Protein AF-A0A6B3GVC8-F1 (afdb_monomer)

Sequence (47 aa):
MRLHVDQRHERVLELVRERGSLRVAELAEELGMSAVTLRRDVEALAA

pLDDT: mean 87.41, std 9.6, range [47.28, 94.0]

Secondary structure (DSSP, 8-state):
--HHHHHHHHHHHHHHHHHS---HHHHHHHTT--HHHHHHHHHHH--

Foldseek 3Di:
DCVVLVVLLVVVVVVCVVVVDDDLVVVCVVVVHDSVVSVVSVVVVVD

Solvent-accessible surface area (backbone atoms only — not comparable to full-atom values): 2847 Å² total; per-residue (Å²): 135,63,66,68,57,57,56,45,51,52,51,51,52,50,54,37,65,76,61,67,73,77,56,62,60,60,54,10,60,76,69,76,46,56,46,72,59,47,47,53,52,53,53,64,73,73,108

Mean predicted aligned error: 3.9 Å

Nearest PDB structures (foldseek):
  2ev0-assembly1_B  TM=7.131E-01  e=2.632E-01  Bacillus subtilis
  4hx7-assembly1_B  TM=7.150E-01  e=4.251E-01  Bacillus subtilis subsp. subtilis str. 168
  2f5f-assembly1_A  TM=7.021E-01  e=4.251E-01  Bacillus subtilis
  2cfx-assembly1_C  TM=9.272E-01  e=3.097E+00  Bacillus subtilis
  5duk-assembly1_B  TM=7.946E-01  e=1.791E+00  Thermoplasmatales archaeon SCGC AB-539-N05

Radius of gyration: 9.9 Å; Cα contacts (8 Å, |Δi|>4): 22; chains: 1; bounding box: 26×22×21 Å

Structure (mmCIF, N/CA/C/O backbone):
data_AF-A0A6B3GVC8-F1
#
_entry.id   AF-A0A6B3GVC8-F1
#
loop_
_atom_site.group_PDB
_atom_site.id
_atom_site.type_symbol
_atom_site.label_atom_id
_atom_site.label_alt_id
_atom_site.label_comp_id
_atom_site.label_asym_id
_atom_site.label_entity_id
_atom_site.label_seq_id
_atom_site.pdbx_PDB_ins_code
_atom_site.Cartn_x
_atom_site.Cartn_y
_atom_site.Cartn_z
_atom_site.occupancy
_atom_site.B_iso_or_equiv
_atom_site.auth_seq_id
_atom_site.auth_comp_id
_atom_site.auth_asym_id
_atom_site.auth_atom_id
_atom_site.pdbx_PDB_model_num
ATOM 1 N N . MET A 1 1 ? 16.023 4.766 7.674 1.00 47.28 1 MET A N 1
ATOM 2 C CA . MET A 1 1 ? 14.728 4.157 8.063 1.00 47.28 1 MET A CA 1
ATOM 3 C C . MET A 1 1 ? 13.757 4.072 6.865 1.00 47.28 1 MET A C 1
ATOM 5 O O . MET A 1 1 ? 12.653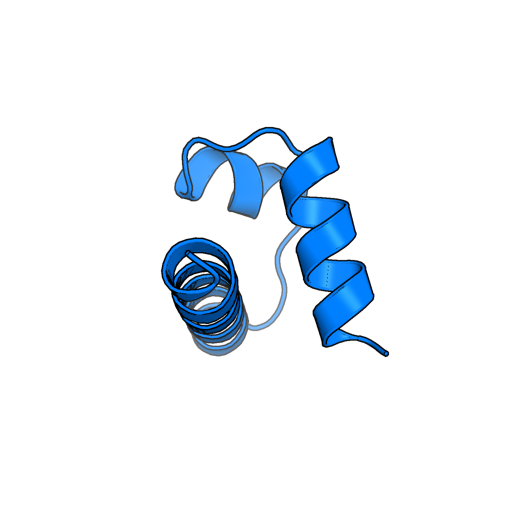 4.584 6.944 1.00 47.28 1 MET A O 1
ATOM 9 N N . ARG A 1 2 ? 14.132 3.424 5.742 1.00 55.75 2 ARG A N 1
ATOM 10 C CA . ARG A 1 2 ? 13.207 3.190 4.597 1.00 55.75 2 ARG A CA 1
ATOM 11 C C . ARG A 1 2 ? 12.283 1.980 4.780 1.00 55.75 2 ARG A C 1
ATOM 13 O O . ARG A 1 2 ? 11.250 1.913 4.132 1.00 55.75 2 ARG A O 1
ATOM 20 N N . LEU A 1 3 ? 12.616 1.109 5.735 1.00 59.38 3 LEU A N 1
ATOM 21 C CA . LEU A 1 3 ? 11.907 -0.138 6.044 1.00 59.38 3 LEU A CA 1
ATOM 22 C C . LEU A 1 3 ? 10.381 0.020 6.175 1.00 59.38 3 LEU A C 1
ATOM 24 O O . LEU A 1 3 ? 9.648 -0.862 5.754 1.00 59.38 3 LEU A O 1
ATOM 28 N N . HIS A 1 4 ? 9.892 1.148 6.702 1.00 74.25 4 HIS A N 1
ATOM 29 C CA . HIS A 1 4 ? 8.450 1.373 6.862 1.00 74.25 4 HIS A CA 1
ATOM 30 C C . HIS A 1 4 ? 7.692 1.602 5.549 1.00 74.25 4 HIS A C 1
ATOM 32 O O . HIS A 1 4 ? 6.493 1.348 5.502 1.00 74.25 4 HIS A O 1
ATOM 38 N N . VAL A 1 5 ? 8.352 2.124 4.512 1.00 80.25 5 VAL A N 1
ATOM 39 C CA . VAL A 1 5 ? 7.706 2.400 3.221 1.00 80.25 5 VAL A CA 1
ATOM 40 C C . VAL A 1 5 ? 7.643 1.121 2.394 1.00 80.25 5 VAL A C 1
ATOM 42 O O . VAL A 1 5 ? 6.579 0.784 1.889 1.00 80.25 5 VAL A O 1
ATOM 45 N N . ASP A 1 6 ? 8.739 0.363 2.347 1.00 83.69 6 ASP A N 1
ATOM 46 C CA . ASP A 1 6 ? 8.803 -0.891 1.590 1.00 83.69 6 ASP A CA 1
ATOM 47 C C . ASP A 1 6 ? 7.829 -1.941 2.157 1.00 83.69 6 ASP A C 1
ATOM 49 O O . ASP A 1 6 ? 7.026 -2.497 1.413 1.00 83.69 6 ASP A O 1
ATOM 53 N N . GLN A 1 7 ? 7.787 -2.116 3.487 1.00 86.75 7 GLN A N 1
ATOM 54 C CA . GLN A 1 7 ? 6.824 -3.022 4.143 1.00 86.75 7 GLN A CA 1
ATOM 55 C C . GLN A 1 7 ? 5.369 -2.619 3.885 1.00 86.75 7 GLN A C 1
ATOM 57 O O . GLN A 1 7 ? 4.481 -3.458 3.735 1.00 86.75 7 GLN A O 1
ATOM 62 N N . ARG A 1 8 ? 5.104 -1.312 3.826 1.00 87.06 8 ARG A N 1
ATOM 63 C CA . ARG A 1 8 ? 3.770 -0.803 3.530 1.00 87.06 8 ARG A CA 1
ATOM 64 C C . ARG A 1 8 ? 3.382 -1.078 2.083 1.00 87.06 8 ARG A C 1
ATOM 66 O O . ARG A 1 8 ? 2.258 -1.501 1.838 1.00 87.06 8 ARG A O 1
ATOM 73 N N . HIS A 1 9 ? 4.294 -0.863 1.142 1.00 89.69 9 HIS A N 1
ATOM 74 C CA . HIS A 1 9 ? 4.065 -1.168 -0.265 1.00 89.69 9 HIS A CA 1
ATOM 75 C C . HIS A 1 9 ? 3.788 -2.652 -0.494 1.00 89.69 9 HIS A C 1
ATOM 77 O O . HIS A 1 9 ? 2.850 -2.991 -1.215 1.00 89.69 9 HIS A O 1
ATOM 83 N N . GLU A 1 10 ? 4.540 -3.536 0.161 1.00 91.44 10 GLU A N 1
ATOM 84 C CA . GLU A 1 10 ? 4.279 -4.977 0.122 1.00 91.44 10 GLU A CA 1
ATOM 85 C C . GLU A 1 10 ? 2.863 -5.294 0.603 1.00 91.44 10 GLU A C 1
ATOM 87 O O . GLU A 1 10 ? 2.113 -5.968 -0.106 1.00 91.44 10 GLU A O 1
ATOM 92 N N . ARG A 1 11 ? 2.453 -4.724 1.742 1.00 89.62 11 ARG A N 1
ATOM 93 C CA . ARG A 1 11 ? 1.113 -4.945 2.293 1.00 89.62 11 ARG A CA 1
ATOM 94 C C . ARG A 1 11 ? -0.003 -4.416 1.389 1.00 89.62 11 ARG A C 1
ATOM 96 O O . ARG A 1 11 ? -1.032 -5.068 1.234 1.00 89.62 11 ARG A O 1
ATOM 103 N N . VAL A 1 12 ? 0.204 -3.255 0.769 1.00 90.19 12 VAL A N 1
ATOM 104 C CA . VAL A 1 12 ? -0.710 -2.685 -0.236 1.00 90.19 12 VAL A CA 1
ATOM 105 C C . VAL A 1 12 ? -0.877 -3.639 -1.413 1.00 90.19 12 VAL A C 1
ATOM 107 O O . VAL A 1 12 ? -2.001 -3.940 -1.811 1.00 90.19 12 VAL A O 1
ATOM 110 N N . LEU A 1 13 ? 0.228 -4.157 -1.947 1.00 92.06 13 LEU A N 1
ATOM 111 C CA . LEU A 1 13 ? 0.205 -5.073 -3.081 1.00 92.06 13 LEU A CA 1
ATOM 112 C C . LEU A 1 13 ? -0.438 -6.422 -2.735 1.00 92.06 13 LEU A C 1
ATOM 114 O O . LEU A 1 13 ? -1.129 -6.990 -3.576 1.00 92.06 13 LEU A O 1
ATOM 118 N N . GLU A 1 14 ? -0.229 -6.945 -1.526 1.00 92.81 14 GLU A N 1
ATOM 119 C CA . GLU A 1 14 ? -0.920 -8.147 -1.043 1.00 92.81 14 GLU A CA 1
ATOM 120 C C . GLU A 1 14 ? -2.434 -7.960 -1.045 1.00 92.81 14 GLU A C 1
ATOM 122 O O . GLU A 1 14 ? -3.139 -8.741 -1.680 1.00 92.81 14 GLU A O 1
ATOM 127 N N . LEU A 1 15 ? -2.926 -6.889 -0.421 1.00 91.25 15 LEU A N 1
ATOM 128 C CA . LEU A 1 15 ? -4.360 -6.614 -0.320 1.00 91.25 15 LEU A CA 1
ATOM 129 C C . LEU A 1 15 ? -5.003 -6.407 -1.697 1.00 91.25 15 LEU A C 1
ATOM 131 O O . LEU A 1 15 ? -6.086 -6.930 -1.966 1.00 91.25 15 LEU A O 1
ATOM 135 N N . VAL A 1 16 ? -4.318 -5.701 -2.602 1.00 90.94 16 VAL A N 1
ATOM 136 C CA . VAL A 1 16 ? -4.780 -5.522 -3.986 1.00 90.94 16 VAL A CA 1
ATOM 137 C C . VAL A 1 16 ? -4.807 -6.852 -4.740 1.00 90.94 16 VAL A C 1
ATOM 139 O O . VAL A 1 16 ? -5.764 -7.107 -5.462 1.00 90.94 16 VAL A O 1
ATOM 142 N N . ARG A 1 17 ? -3.816 -7.734 -4.561 1.00 90.50 17 ARG A N 1
ATOM 143 C CA . ARG A 1 17 ? -3.820 -9.066 -5.194 1.00 90.50 17 ARG A CA 1
ATOM 144 C C . ARG A 1 17 ? -4.919 -9.972 -4.647 1.00 90.50 17 ARG A C 1
ATOM 146 O O . ARG A 1 17 ? -5.538 -10.689 -5.423 1.00 90.50 17 ARG A O 1
ATOM 153 N N . GLU A 1 18 ? -5.163 -9.938 -3.341 1.00 92.31 18 GLU A N 1
ATOM 154 C CA . GLU A 1 18 ? -6.194 -10.750 -2.685 1.00 92.31 18 GLU A CA 1
ATOM 155 C C . GLU A 1 18 ? -7.607 -10.351 -3.119 1.00 92.31 18 GLU A C 1
ATOM 157 O O . GLU A 1 18 ? -8.460 -11.214 -3.322 1.00 92.31 18 GLU A O 1
ATOM 162 N N . ARG A 1 19 ? -7.864 -9.048 -3.277 1.00 88.31 19 ARG A N 1
ATOM 163 C CA . ARG A 1 19 ? -9.208 -8.526 -3.571 1.00 88.31 19 ARG A CA 1
ATOM 164 C C . ARG A 1 19 ? -9.411 -8.085 -5.023 1.00 88.31 19 ARG A C 1
ATOM 166 O O . ARG A 1 19 ? -10.529 -7.774 -5.425 1.00 88.31 19 ARG A O 1
ATOM 173 N N . GLY A 1 20 ? -8.348 -8.053 -5.821 1.00 88.69 20 GLY A N 1
ATOM 174 C CA . GLY A 1 20 ? -8.337 -7.648 -7.227 1.00 88.69 20 GLY A CA 1
ATOM 175 C C . GLY A 1 20 ? -8.363 -6.131 -7.433 1.00 88.69 20 GLY A C 1
ATOM 176 O O . GLY A 1 20 ? -7.433 -5.567 -8.005 1.00 88.69 20 GLY A O 1
ATOM 177 N N . SER A 1 21 ? -9.424 -5.454 -6.988 1.00 86.75 21 SER A N 1
ATOM 178 C CA . SER A 1 21 ? -9.568 -3.997 -7.108 1.00 86.75 21 SER A CA 1
ATOM 179 C C . SER A 1 21 ? -10.208 -3.408 -5.857 1.00 86.75 21 SER A C 1
ATOM 181 O O . SER A 1 21 ? -11.210 -3.918 -5.364 1.00 86.75 21 SER A O 1
ATOM 183 N N . LEU A 1 22 ? -9.610 -2.335 -5.341 1.00 89.44 22 LEU A N 1
ATOM 184 C CA . LEU A 1 22 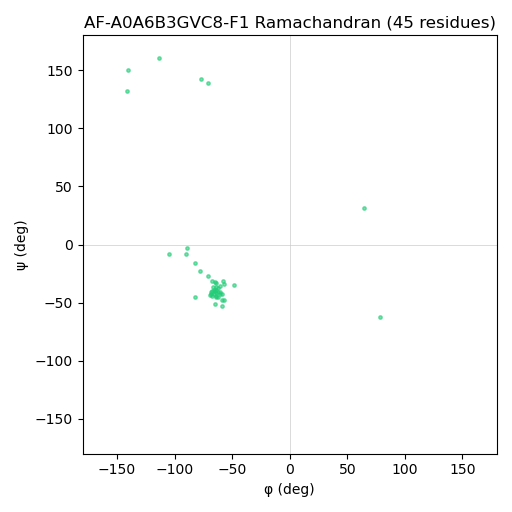? -9.995 -1.682 -4.092 1.00 89.44 22 LEU A CA 1
ATOM 185 C C . LEU A 1 22 ? -9.900 -0.173 -4.247 1.00 89.44 22 LEU A C 1
ATOM 187 O O . LEU A 1 22 ? -9.041 0.330 -4.979 1.00 89.44 22 LEU A O 1
ATOM 191 N N . ARG A 1 23 ? -10.733 0.572 -3.518 1.00 92.00 23 ARG A N 1
ATOM 192 C CA . ARG A 1 23 ? -10.556 2.022 -3.431 1.00 92.00 23 ARG A CA 1
ATOM 193 C C . ARG A 1 23 ? -9.408 2.329 -2.479 1.00 92.00 23 ARG A C 1
ATOM 195 O O . ARG A 1 23 ? -9.289 1.736 -1.412 1.00 92.00 23 ARG A O 1
ATOM 202 N N . VAL A 1 24 ? -8.623 3.350 -2.816 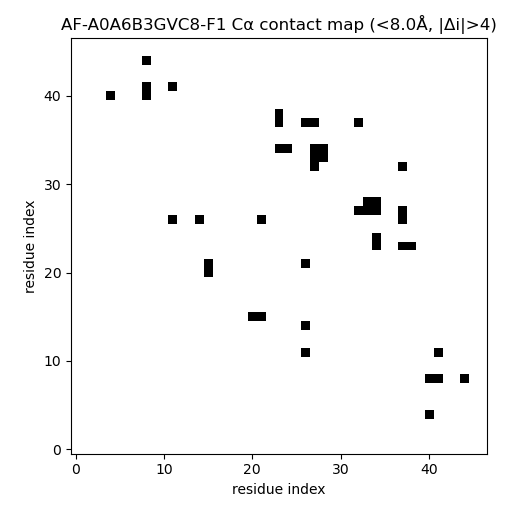1.00 92.00 24 VAL A N 1
ATOM 203 C CA . VAL A 1 24 ? -7.536 3.836 -1.947 1.00 92.00 24 VAL A CA 1
ATOM 204 C C . VAL A 1 24 ? -8.064 4.236 -0.563 1.00 92.00 24 VAL A C 1
ATOM 206 O O . VAL A 1 24 ? -7.385 4.020 0.428 1.00 92.00 24 VAL A O 1
ATOM 209 N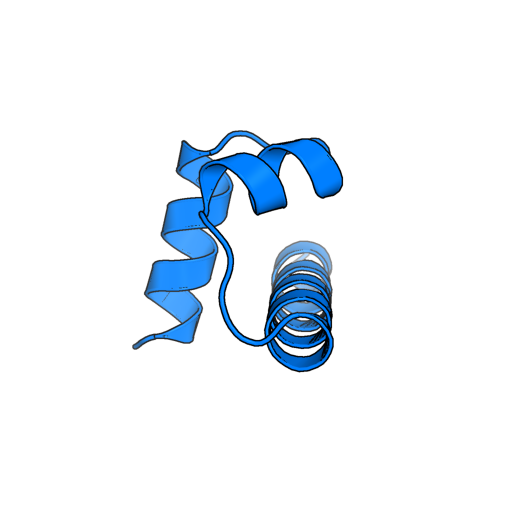 N . ALA A 1 25 ? -9.283 4.773 -0.464 1.00 92.44 25 ALA A N 1
ATOM 210 C CA . ALA A 1 25 ? -9.879 5.115 0.828 1.00 92.44 25 ALA A CA 1
ATOM 211 C C . ALA A 1 25 ? -10.114 3.882 1.723 1.00 92.44 25 ALA A C 1
ATOM 213 O O . ALA A 1 25 ? -9.750 3.911 2.891 1.00 92.44 25 ALA A O 1
ATOM 214 N N . GLU A 1 26 ? -10.638 2.789 1.164 1.00 92.25 26 GLU A N 1
ATOM 215 C CA . GLU A 1 26 ? -10.898 1.543 1.904 1.00 92.25 26 GLU A CA 1
ATOM 216 C C . GLU A 1 26 ? -9.586 0.912 2.375 1.00 92.25 26 GLU A C 1
ATOM 218 O O . GLU A 1 26 ? -9.440 0.518 3.527 1.00 92.25 26 GLU A O 1
ATOM 223 N N . LEU A 1 27 ? -8.583 0.901 1.496 1.00 91.50 27 LEU A N 1
ATOM 224 C CA . LEU A 1 27 ? -7.255 0.405 1.831 1.00 91.50 27 LEU A CA 1
ATOM 225 C C . LEU A 1 27 ? -6.567 1.272 2.903 1.00 91.50 27 LEU A C 1
ATOM 227 O O . LEU A 1 27 ? -5.819 0.756 3.730 1.00 91.50 27 LEU A O 1
ATOM 231 N N . ALA A 1 28 ? -6.831 2.582 2.924 1.00 92.62 28 ALA A N 1
ATOM 232 C CA . ALA A 1 28 ? -6.300 3.485 3.942 1.00 92.62 28 ALA A CA 1
ATOM 233 C C . ALA A 1 28 ? -6.922 3.202 5.312 1.00 92.62 28 ALA A C 1
ATOM 235 O O . ALA A 1 28 ? -6.200 3.154 6.306 1.00 92.62 28 ALA A O 1
ATOM 236 N N . GLU A 1 29 ? -8.232 2.963 5.356 1.00 92.62 29 GLU A N 1
ATOM 237 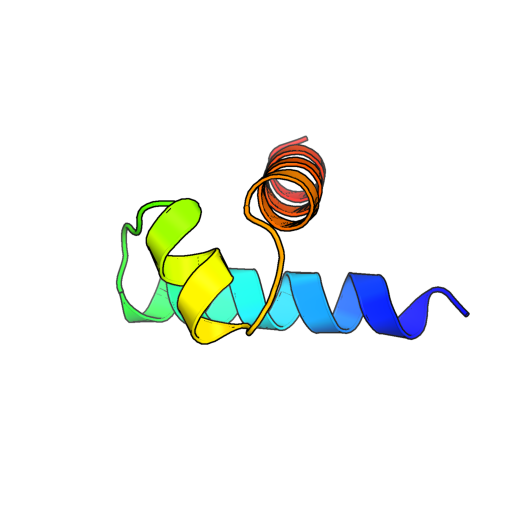C CA . GLU A 1 29 ? -8.939 2.567 6.575 1.00 92.62 29 GLU A CA 1
ATOM 238 C C . GLU A 1 29 ? -8.423 1.227 7.115 1.00 92.62 29 GLU A C 1
ATOM 240 O O . GLU A 1 29 ? -8.114 1.131 8.302 1.00 92.62 29 GLU A O 1
ATOM 245 N N . GLU A 1 30 ? -8.229 0.225 6.251 1.00 90.00 30 GLU A N 1
ATOM 246 C CA . GLU A 1 30 ? -7.707 -1.091 6.653 1.00 90.00 30 GLU A CA 1
ATOM 247 C C . GLU A 1 30 ? -6.280 -1.041 7.202 1.00 90.00 30 GLU A C 1
ATOM 249 O O . GLU A 1 30 ? -5.926 -1.807 8.099 1.00 90.00 30 GLU A O 1
ATOM 254 N N . LEU A 1 31 ? -5.458 -0.129 6.685 1.00 88.44 31 LEU A N 1
ATOM 255 C CA . LEU A 1 31 ? -4.080 0.062 7.133 1.00 88.44 31 LEU A CA 1
ATOM 256 C C . LEU A 1 31 ? -3.960 1.076 8.284 1.00 88.44 31 LEU A C 1
ATOM 258 O O . LEU A 1 31 ? -2.857 1.288 8.788 1.00 88.44 31 LEU A O 1
ATOM 262 N N . GLY A 1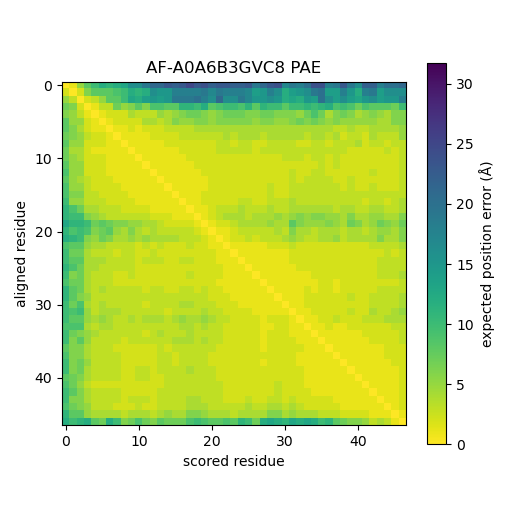 32 ? -5.058 1.715 8.707 1.00 90.88 32 GLY A N 1
ATOM 263 C CA . GLY A 1 32 ? -5.048 2.762 9.735 1.00 90.88 32 GLY A CA 1
ATOM 264 C C . GLY A 1 32 ? -4.271 4.015 9.315 1.00 90.88 32 GLY A C 1
ATOM 265 O O . GLY A 1 32 ? -3.641 4.678 10.140 1.00 90.88 32 GLY A O 1
ATOM 266 N N . MET A 1 33 ? -4.267 4.322 8.019 1.00 90.06 33 MET A N 1
ATOM 267 C CA . MET A 1 33 ? -3.478 5.385 7.405 1.00 90.06 33 MET A CA 1
ATOM 268 C C . MET A 1 33 ? -4.348 6.504 6.843 1.00 90.06 33 MET A C 1
ATOM 270 O O . MET A 1 33 ? -5.523 6.327 6.538 1.00 90.06 33 MET A O 1
ATOM 274 N N . SER A 1 34 ? -3.747 7.678 6.631 1.00 94.00 34 SER A N 1
ATOM 275 C CA . SER A 1 34 ? -4.431 8.728 5.877 1.00 94.00 34 SER A CA 1
ATOM 276 C C . SER A 1 34 ? -4.520 8.350 4.395 1.00 94.00 34 SER A C 1
ATOM 278 O O . SER A 1 34 ? -3.535 7.900 3.798 1.00 94.00 34 SER A O 1
ATOM 280 N N . ALA A 1 35 ? -5.672 8.613 3.774 1.00 92.50 35 ALA A N 1
ATOM 281 C CA . ALA A 1 35 ? -5.865 8.391 2.341 1.00 92.50 35 ALA A CA 1
ATOM 282 C C . ALA A 1 35 ? -4.849 9.168 1.482 1.00 92.50 35 ALA A C 1
ATOM 284 O O . ALA A 1 35 ? -4.434 8.695 0.428 1.00 92.50 35 ALA A O 1
ATOM 285 N N . VAL A 1 36 ? -4.395 10.341 1.945 1.00 93.88 36 VAL A N 1
ATOM 286 C CA . VAL A 1 36 ? -3.377 11.144 1.249 1.00 93.88 36 VAL A CA 1
ATOM 287 C C . VAL A 1 36 ? -2.013 10.454 1.261 1.00 93.88 36 VAL A C 1
ATOM 289 O O . VAL A 1 36 ? -1.321 10.475 0.245 1.00 93.88 36 VAL A O 1
ATOM 292 N N . THR A 1 37 ? -1.625 9.843 2.384 1.00 92.12 37 THR A N 1
ATOM 293 C CA . THR A 1 37 ? -0.374 9.076 2.490 1.00 92.12 37 THR A CA 1
ATOM 294 C C . THR A 1 37 ? -0.427 7.864 1.579 1.00 92.12 37 THR A C 1
ATOM 296 O O . THR A 1 37 ? 0.450 7.700 0.738 1.00 92.12 37 THR A O 1
ATOM 299 N N . LEU A 1 38 ? -1.499 7.079 1.685 1.00 92.19 38 LEU A N 1
ATOM 300 C CA . LEU A 1 38 ? -1.631 5.860 0.909 1.00 92.19 38 LEU A CA 1
ATOM 301 C C . LEU A 1 38 ? -1.711 6.134 -0.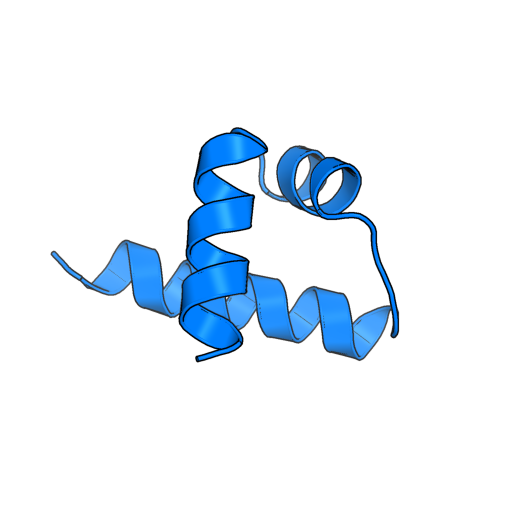596 1.00 92.19 38 LEU A C 1
ATOM 303 O O . LEU A 1 38 ? -1.141 5.392 -1.386 1.00 92.19 38 LEU A O 1
ATOM 307 N N . ARG A 1 39 ? -2.361 7.225 -1.014 1.00 92.69 39 ARG A N 1
ATOM 308 C CA . ARG A 1 39 ? -2.373 7.615 -2.427 1.00 92.69 39 ARG A CA 1
ATOM 309 C C . ARG A 1 39 ? -0.961 7.854 -2.960 1.00 92.69 39 ARG A C 1
ATOM 311 O O . ARG A 1 39 ? -0.666 7.384 -4.047 1.00 92.69 39 ARG A O 1
ATOM 318 N N . ARG A 1 40 ? -0.092 8.531 -2.200 1.00 91.75 40 ARG A N 1
ATOM 319 C CA . ARG A 1 40 ? 1.309 8.745 -2.610 1.00 91.75 40 ARG A CA 1
ATOM 320 C C . ARG A 1 40 ? 2.071 7.432 -2.746 1.00 91.75 40 ARG A C 1
ATOM 322 O O . ARG A 1 40 ? 2.893 7.302 -3.641 1.00 91.75 40 ARG A O 1
ATOM 329 N N . ASP A 1 41 ? 1.792 6.478 -1.867 1.00 90.69 41 ASP A N 1
ATOM 330 C CA . ASP A 1 41 ? 2.401 5.149 -1.916 1.00 90.69 41 ASP A CA 1
ATOM 331 C C . ASP A 1 41 ? 1.937 4.368 -3.150 1.00 90.69 41 ASP A C 1
ATOM 333 O O . ASP A 1 41 ? 2.746 3.793 -3.869 1.00 90.69 41 ASP A O 1
ATOM 337 N N . VAL A 1 42 ? 0.637 4.404 -3.450 1.00 90.94 42 VAL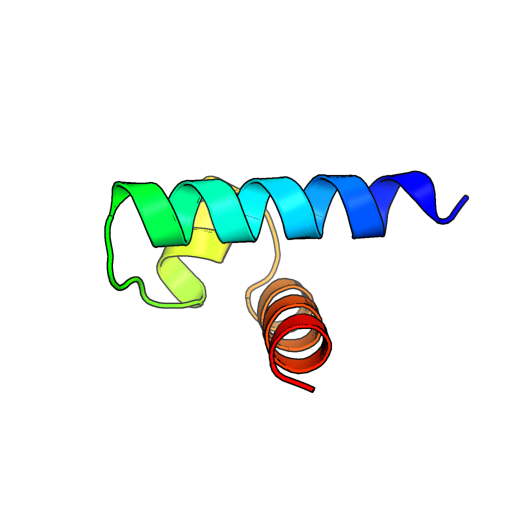 A N 1
ATOM 338 C CA . VAL A 1 42 ? 0.076 3.793 -4.664 1.00 90.94 42 VAL A CA 1
ATOM 339 C C . VAL A 1 42 ? 0.619 4.468 -5.926 1.00 90.94 42 VAL A C 1
ATOM 341 O O . VAL A 1 42 ? 0.972 3.776 -6.872 1.00 90.94 42 VAL A O 1
ATOM 344 N N . GLU A 1 43 ? 0.736 5.798 -5.942 1.00 92.44 43 GLU A N 1
ATOM 345 C CA . GLU A 1 43 ? 1.367 6.548 -7.038 1.00 92.44 43 GLU A CA 1
ATOM 346 C C . GLU A 1 43 ? 2.839 6.148 -7.219 1.00 92.44 43 GLU A C 1
ATOM 348 O O . GLU A 1 43 ? 3.281 5.965 -8.349 1.00 92.44 43 GLU A O 1
ATOM 353 N N . ALA A 1 44 ? 3.585 5.956 -6.126 1.00 90.25 44 ALA A N 1
ATOM 354 C CA . ALA A 1 44 ? 4.970 5.488 -6.170 1.00 90.25 44 ALA A CA 1
ATOM 355 C C . ALA A 1 44 ? 5.098 4.035 -6.660 1.00 90.25 44 ALA A C 1
ATOM 357 O O . ALA A 1 44 ? 6.096 3.700 -7.287 1.00 90.25 44 ALA A O 1
ATOM 358 N N . LEU A 1 45 ? 4.104 3.184 -6.386 1.00 88.38 45 LEU A N 1
ATOM 359 C CA . LEU A 1 45 ? 4.041 1.800 -6.872 1.00 88.38 45 LEU A CA 1
ATOM 360 C C . LEU A 1 45 ? 3.602 1.684 -8.337 1.00 88.38 45 LEU A C 1
ATOM 362 O O . LEU A 1 45 ? 3.859 0.661 -8.965 1.00 88.38 45 LEU A O 1
ATOM 366 N N . ALA A 1 46 ? 2.897 2.691 -8.854 1.00 85.12 46 ALA A N 1
ATOM 367 C CA . ALA A 1 46 ? 2.404 2.735 -10.229 1.00 85.12 46 ALA A CA 1
ATOM 368 C C . ALA A 1 46 ? 3.386 3.389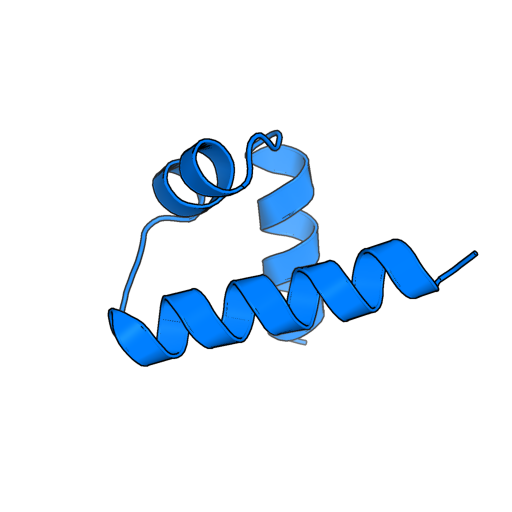 -11.220 1.00 85.12 46 ALA A C 1
ATOM 370 O O . ALA A 1 46 ? 3.107 3.385 -12.421 1.00 85.12 46 ALA A O 1
ATOM 371 N N . ALA A 1 47 ? 4.478 3.978 -10.722 1.00 78.31 47 ALA A N 1
ATOM 372 C CA . ALA A 1 47 ? 5.550 4.589 -11.511 1.00 78.31 47 ALA A CA 1
ATOM 373 C C . ALA A 1 47 ? 6.555 3.542 -12.016 1.00 78.31 47 ALA A C 1
ATOM 375 O O . ALA A 1 47 ? 7.012 3.700 -13.171 1.00 78.31 47 ALA A O 1
#